Protein AF-A0A0K9PTR9-F1 (afdb_monomer_lite)

Organism: Zostera marina (NCBI:txid29655)

Structure (mmCIF, N/CA/C/O backbone):
data_AF-A0A0K9PTR9-F1
#
_entry.id   AF-A0A0K9PTR9-F1
#
loop_
_atom_site.group_PDB
_atom_site.id
_atom_site.type_symbol
_atom_site.label_atom_id
_atom_site.label_alt_id
_atom_site.label_comp_id
_atom_site.label_asym_id
_atom_site.label_entity_id
_atom_site.label_seq_id
_atom_site.pdbx_PDB_ins_code
_atom_site.Cartn_x
_atom_site.Cartn_y
_atom_site.Cartn_z
_atom_site.occupancy
_atom_site.B_iso_or_equiv
_atom_site.auth_seq_id
_atom_site.auth_comp_id
_atom_site.auth_asym_id
_atom_site.auth_atom_id
_atom_site.pdbx_PDB_model_num
ATOM 1 N N . MET A 1 1 ? -5.863 -10.872 11.807 1.00 71.38 1 MET A N 1
ATOM 2 C CA . MET A 1 1 ? -6.190 -10.616 10.390 1.00 71.38 1 MET A CA 1
ATOM 3 C C . MET A 1 1 ? -4.945 -10.933 9.572 1.00 71.38 1 MET A C 1
ATOM 5 O O . MET A 1 1 ? -3.878 -10.502 9.998 1.00 71.38 1 MET A O 1
ATOM 9 N N . PRO A 1 2 ? -5.023 -11.752 8.510 1.00 87.38 2 PRO A N 1
ATOM 10 C CA . PRO A 1 2 ? -3.870 -11.993 7.645 1.00 87.38 2 PRO A CA 1
ATOM 11 C C . PRO A 1 2 ? -3.460 -10.696 6.922 1.00 87.38 2 PRO A C 1
ATOM 13 O O . PRO A 1 2 ? -4.325 -9.863 6.654 1.00 87.38 2 PRO A O 1
ATOM 16 N N . PRO A 1 3 ? -2.165 -10.498 6.626 1.00 91.94 3 PRO A N 1
ATOM 17 C CA . PRO A 1 3 ? -1.704 -9.300 5.935 1.00 91.94 3 PRO A CA 1
ATOM 18 C C . PRO A 1 3 ? -2.151 -9.287 4.466 1.00 91.94 3 PRO A C 1
ATOM 20 O O . PRO A 1 3 ? -2.232 -10.332 3.817 1.00 91.94 3 PRO A O 1
ATOM 23 N N . TYR A 1 4 ? -2.382 -8.087 3.933 1.00 92.81 4 TYR A N 1
ATOM 24 C CA . TYR A 1 4 ? -2.535 -7.849 2.499 1.00 92.81 4 TYR A CA 1
ATOM 25 C C . TYR A 1 4 ? -1.165 -7.509 1.897 1.00 92.81 4 TYR A C 1
ATOM 27 O O . TYR A 1 4 ? -0.454 -6.657 2.426 1.00 92.81 4 TYR A O 1
ATOM 35 N N . PHE A 1 5 ? -0.799 -8.154 0.787 1.00 95.00 5 PHE A N 1
ATOM 36 C CA . PHE A 1 5 ? 0.459 -7.895 0.078 1.00 95.00 5 PHE A CA 1
ATOM 37 C C . PHE A 1 5 ? 0.211 -7.078 -1.192 1.00 95.00 5 PHE A C 1
ATOM 39 O O . PHE A 1 5 ? -0.666 -7.414 -1.990 1.00 95.00 5 PHE A O 1
ATOM 46 N N . LEU A 1 6 ? 1.005 -6.023 -1.394 1.00 93.44 6 LEU A N 1
ATOM 47 C CA . LEU A 1 6 ? 0.992 -5.209 -2.607 1.00 93.44 6 LEU A CA 1
ATOM 48 C C . LEU A 1 6 ? 2.094 -5.684 -3.559 1.00 93.44 6 LEU A C 1
ATOM 50 O O . LEU A 1 6 ? 3.267 -5.699 -3.195 1.00 93.44 6 LEU A O 1
ATOM 54 N N . TYR A 1 7 ? 1.718 -6.024 -4.790 1.00 95.06 7 TYR A N 1
ATOM 55 C CA . TYR A 1 7 ? 2.649 -6.395 -5.854 1.00 95.06 7 TYR A CA 1
ATOM 56 C C . TYR A 1 7 ? 2.540 -5.404 -7.006 1.00 95.06 7 TYR A C 1
ATOM 58 O O . TYR A 1 7 ? 1.439 -5.004 -7.387 1.00 95.06 7 TYR A O 1
ATOM 66 N N . VAL A 1 8 ? 3.681 -5.043 -7.588 1.00 94.56 8 VAL A N 1
ATOM 67 C CA . VAL A 1 8 ? 3.753 -4.193 -8.779 1.00 94.56 8 VAL A CA 1
ATOM 68 C C . VAL A 1 8 ? 4.324 -4.985 -9.947 1.00 94.56 8 VAL A C 1
ATOM 70 O O . VAL A 1 8 ? 5.218 -5.813 -9.782 1.00 94.56 8 VAL A O 1
ATOM 73 N N . LYS A 1 9 ? 3.798 -4.729 -11.144 1.00 96.69 9 LYS A N 1
ATOM 74 C CA . LYS A 1 9 ? 4.323 -5.254 -12.403 1.00 96.69 9 LYS A CA 1
ATOM 75 C C . LYS A 1 9 ? 4.452 -4.094 -13.377 1.00 96.69 9 LYS A C 1
ATOM 77 O O . LYS A 1 9 ? 3.497 -3.345 -13.562 1.00 96.69 9 LYS A O 1
ATOM 82 N N . ALA A 1 10 ? 5.618 -3.972 -13.993 1.00 96.94 10 ALA A N 1
ATOM 83 C CA . ALA A 1 10 ? 5.914 -2.959 -14.993 1.00 96.94 10 ALA A CA 1
ATOM 84 C C . ALA A 1 10 ? 6.878 -3.531 -16.037 1.00 96.94 10 ALA A C 1
ATOM 86 O O . ALA A 1 10 ? 7.628 -4.465 -15.749 1.00 96.94 10 ALA A O 1
ATOM 87 N N . GLU A 1 11 ? 6.855 -2.962 -17.237 1.00 97.69 11 GLU A N 1
ATOM 88 C CA . GLU A 1 11 ? 7.903 -3.154 -18.236 1.00 97.69 11 GLU A CA 1
ATOM 89 C C . GLU A 1 11 ? 8.959 -2.070 -18.025 1.00 97.69 11 GLU A C 1
ATOM 91 O O . GLU A 1 11 ? 8.628 -0.893 -17.887 1.00 97.69 11 GLU A O 1
ATOM 96 N N . LEU A 1 12 ? 10.224 -2.478 -17.945 1.00 97.94 12 LEU A N 1
ATOM 97 C CA . LEU A 1 12 ? 11.350 -1.593 -17.675 1.00 97.94 12 LEU A CA 1
ATOM 98 C C . LEU A 1 12 ? 12.355 -1.724 -18.814 1.00 97.94 12 LEU A C 1
ATOM 100 O O . LEU A 1 12 ? 12.811 -2.826 -19.113 1.00 97.94 12 LEU A O 1
ATOM 104 N N . GLU A 1 13 ? 12.728 -0.604 -19.423 1.00 98.25 13 GLU A N 1
ATOM 105 C CA . GLU A 1 13 ? 13.758 -0.557 -20.457 1.00 98.25 13 GLU A CA 1
ATOM 106 C C . GLU A 1 13 ? 14.987 0.166 -19.909 1.00 98.25 13 GLU A C 1
ATOM 108 O O . GLU A 1 13 ? 14.912 1.339 -19.551 1.00 98.25 13 GLU A O 1
ATOM 113 N N . ASN A 1 14 ? 16.115 -0.544 -19.810 1.00 97.31 14 ASN A N 1
ATOM 114 C CA . ASN A 1 14 ? 17.374 -0.031 -19.248 1.00 97.31 14 ASN A CA 1
ATOM 115 C C . ASN A 1 14 ? 17.237 0.571 -17.832 1.00 97.31 14 ASN A C 1
ATOM 117 O O . ASN A 1 14 ? 18.039 1.411 -17.425 1.00 97.31 14 ASN A O 1
ATOM 121 N N . LEU A 1 15 ? 16.232 0.126 -17.070 1.00 97.69 15 LEU A N 1
ATOM 122 C CA . LEU A 1 15 ? 15.965 0.541 -15.695 1.00 97.69 15 LEU A CA 1
ATOM 123 C C . LEU A 1 15 ? 15.975 -0.668 -14.753 1.00 97.69 15 LEU A C 1
ATOM 125 O O . LEU A 1 15 ? 15.613 -1.780 -15.128 1.00 97.69 15 LEU A O 1
ATOM 129 N N . THR A 1 16 ? 16.376 -0.430 -13.506 1.00 95.81 16 THR A N 1
ATOM 130 C CA . THR A 1 16 ? 16.367 -1.407 -12.408 1.00 95.81 16 THR A CA 1
ATOM 131 C C . THR A 1 16 ? 16.042 -0.700 -11.088 1.00 95.81 16 THR A C 1
ATOM 133 O O . THR A 1 16 ? 15.972 0.528 -11.057 1.00 95.81 16 THR A O 1
ATOM 136 N N . ASN A 1 17 ? 15.856 -1.457 -10.001 1.00 94.00 17 ASN A N 1
ATOM 137 C CA . ASN A 1 17 ? 15.598 -0.941 -8.651 1.00 94.00 17 ASN A CA 1
ATOM 138 C C . ASN A 1 17 ? 14.404 0.029 -8.590 1.00 94.00 17 ASN A C 1
ATOM 140 O O . ASN A 1 17 ? 14.493 1.085 -7.969 1.00 94.00 17 ASN A O 1
ATOM 144 N N . LEU A 1 18 ? 13.289 -0.319 -9.245 1.00 94.94 18 LEU A N 1
ATOM 145 C CA . LEU A 1 18 ? 12.045 0.436 -9.110 1.00 94.94 18 LEU A CA 1
ATOM 146 C C . LEU A 1 18 ? 11.499 0.259 -7.688 1.00 94.94 18 LEU A C 1
ATOM 148 O O . LEU A 1 18 ? 11.003 -0.809 -7.335 1.00 94.94 18 LEU A O 1
ATOM 152 N N . GLN A 1 19 ? 11.594 1.311 -6.887 1.00 94.94 19 GLN A N 1
ATOM 153 C CA . GLN A 1 19 ? 11.119 1.367 -5.508 1.00 94.94 19 GLN A CA 1
ATOM 154 C C . GLN A 1 19 ? 10.923 2.834 -5.090 1.00 94.94 19 GLN A C 1
ATOM 156 O O . GLN A 1 19 ? 11.415 3.730 -5.786 1.00 94.94 19 GLN A O 1
ATOM 161 N N . PRO A 1 20 ? 10.236 3.107 -3.967 1.00 94.69 20 PRO A N 1
ATOM 162 C CA . PRO A 1 20 ? 10.302 4.417 -3.324 1.00 94.69 20 PRO A CA 1
ATOM 163 C C . PRO A 1 20 ? 11.749 4.856 -3.062 1.00 94.69 20 PRO A C 1
ATOM 165 O O . PRO A 1 20 ? 12.637 4.016 -2.930 1.00 94.69 20 PRO A O 1
ATOM 168 N N . GLN A 1 21 ? 11.997 6.162 -2.946 1.00 90.81 21 GLN A N 1
ATOM 169 C CA . GLN A 1 21 ? 13.356 6.704 -2.822 1.00 90.81 21 GLN A CA 1
ATOM 170 C C . GLN A 1 21 ? 14.133 6.120 -1.623 1.00 90.81 21 GLN A C 1
ATOM 172 O O . GLN A 1 21 ? 15.320 5.829 -1.762 1.00 90.81 21 GLN A O 1
ATOM 177 N N . GLY A 1 22 ? 13.478 5.909 -0.477 1.00 91.50 22 GLY A N 1
ATOM 178 C CA . GLY A 1 22 ? 14.029 5.211 0.694 1.00 91.50 22 GLY A CA 1
ATOM 179 C C . GLY A 1 22 ? 13.696 3.713 0.784 1.00 91.50 22 GLY A C 1
ATOM 180 O O . GLY A 1 22 ? 13.860 3.125 1.849 1.00 91.50 22 GLY A O 1
ATOM 181 N N . GLY A 1 23 ? 13.213 3.089 -0.293 1.00 92.62 23 GLY A N 1
ATOM 182 C CA . GLY A 1 23 ? 12.716 1.709 -0.284 1.00 92.62 23 GLY A CA 1
ATOM 183 C C . GLY A 1 23 ? 11.345 1.564 0.389 1.00 92.62 23 GLY A C 1
ATOM 184 O O . GLY A 1 23 ? 10.647 2.544 0.633 1.00 92.62 23 GLY A O 1
ATOM 185 N N . CYS A 1 24 ? 10.917 0.334 0.684 1.00 89.75 24 CYS A N 1
ATOM 186 C CA . CYS A 1 24 ? 9.602 0.103 1.302 1.00 89.75 24 CYS A CA 1
ATOM 187 C C . CYS A 1 24 ? 9.475 0.672 2.724 1.00 89.75 24 CYS A C 1
ATOM 189 O O . CYS A 1 24 ? 8.355 0.907 3.171 1.00 89.75 24 CYS A O 1
ATOM 191 N N . ASP A 1 25 ? 10.606 0.930 3.384 1.00 92.38 25 ASP A N 1
ATOM 192 C CA . ASP A 1 25 ? 10.691 1.507 4.728 1.00 92.38 25 ASP A CA 1
ATOM 193 C C . ASP A 1 25 ? 10.803 3.045 4.710 1.00 92.38 25 ASP A C 1
ATOM 195 O O . ASP A 1 25 ? 11.020 3.667 5.752 1.00 92.38 25 ASP A O 1
ATOM 199 N N . ASP A 1 26 ? 10.661 3.677 3.538 1.00 95.31 26 ASP A N 1
ATOM 200 C CA . ASP A 1 26 ? 10.628 5.133 3.415 1.00 95.31 26 ASP A CA 1
ATOM 201 C C . ASP A 1 26 ? 9.442 5.703 4.203 1.00 95.31 26 ASP A C 1
ATOM 203 O O . ASP A 1 26 ? 8.274 5.567 3.826 1.00 95.31 26 ASP A O 1
ATOM 207 N N . THR A 1 27 ? 9.753 6.375 5.310 1.00 95.12 27 THR A N 1
ATOM 208 C CA . THR A 1 27 ? 8.747 6.904 6.229 1.00 95.12 27 THR A CA 1
ATOM 209 C C . THR A 1 27 ? 7.939 8.055 5.634 1.00 95.12 27 THR A C 1
ATOM 211 O O . THR A 1 27 ? 6.872 8.370 6.165 1.00 95.12 27 THR A O 1
ATOM 214 N N . GLY A 1 28 ? 8.410 8.676 4.550 1.00 95.75 28 GLY A N 1
ATOM 215 C CA . GLY A 1 28 ? 7.734 9.767 3.850 1.00 95.75 28 GLY A CA 1
ATOM 216 C C . GLY A 1 28 ? 6.975 9.335 2.594 1.00 95.75 28 GLY A C 1
ATOM 217 O O . GLY A 1 28 ? 6.271 10.158 2.003 1.00 95.75 28 GLY A O 1
ATOM 218 N N . PHE A 1 29 ? 7.087 8.074 2.165 1.00 96.44 29 PHE A N 1
ATOM 219 C CA . PHE A 1 29 ? 6.401 7.622 0.958 1.00 96.44 29 PHE A CA 1
ATOM 220 C C . PHE A 1 29 ? 4.883 7.538 1.166 1.00 96.44 29 PHE A C 1
ATOM 222 O O . PHE A 1 29 ? 4.388 6.992 2.151 1.00 96.44 29 PHE A O 1
ATOM 229 N N . SER A 1 30 ? 4.142 8.088 0.203 1.00 96.25 30 SER A N 1
ATOM 230 C CA . SER A 1 30 ? 2.681 8.153 0.216 1.00 96.25 30 SER A CA 1
ATOM 231 C C . SER A 1 30 ? 2.068 6.988 -0.551 1.00 96.25 30 SER A C 1
ATOM 233 O O . SER A 1 30 ? 2.106 6.952 -1.783 1.00 96.25 30 SER A O 1
ATOM 235 N N . TYR A 1 31 ? 1.445 6.059 0.171 1.00 95.62 31 TYR A N 1
ATOM 236 C CA . TYR A 1 31 ? 0.665 4.984 -0.426 1.00 95.62 31 TYR A CA 1
ATOM 237 C C . TYR A 1 31 ? -0.794 5.418 -0.595 1.00 95.62 31 TYR A C 1
ATOM 239 O O . TYR A 1 31 ? -1.487 5.677 0.384 1.00 95.62 31 TYR A O 1
ATOM 247 N N . ASN A 1 32 ? -1.283 5.475 -1.834 1.00 96.56 32 ASN A N 1
ATOM 248 C CA . ASN A 1 32 ? -2.671 5.835 -2.129 1.00 96.56 32 ASN A CA 1
ATOM 249 C C . ASN A 1 32 ? -3.506 4.579 -2.397 1.00 96.56 32 ASN A C 1
ATOM 251 O O . ASN A 1 32 ? -3.251 3.848 -3.355 1.00 96.56 32 ASN A O 1
ATOM 255 N N . PHE A 1 33 ? -4.518 4.335 -1.564 1.00 96.62 33 PHE A N 1
ATOM 256 C CA . PHE A 1 33 ? -5.380 3.156 -1.652 1.00 96.62 33 PHE A CA 1
ATOM 257 C C . PHE A 1 33 ? -6.856 3.523 -1.796 1.00 96.62 33 PHE A C 1
ATOM 259 O O . PHE A 1 33 ? -7.347 4.482 -1.199 1.00 96.62 33 PHE A O 1
ATOM 266 N N . LYS A 1 34 ? -7.602 2.687 -2.523 1.00 96.69 34 LYS A N 1
ATOM 267 C CA . LYS A 1 34 ? -9.049 2.558 -2.319 1.00 96.69 34 LYS A CA 1
ATOM 268 C C . LYS A 1 34 ? -9.289 1.436 -1.324 1.00 96.69 34 LYS A C 1
ATOM 270 O O . LYS A 1 34 ? -8.855 0.310 -1.558 1.00 96.69 34 LYS A O 1
ATOM 275 N N . LEU A 1 35 ? -9.960 1.748 -0.224 1.00 95.81 35 LEU A N 1
ATOM 276 C CA . LEU A 1 35 ? -10.162 0.811 0.877 1.00 95.81 35 LEU A CA 1
ATOM 277 C C . LEU A 1 35 ? -11.572 0.239 0.820 1.00 95.81 35 LEU A C 1
ATOM 279 O O . LEU A 1 35 ? -12.504 0.944 0.437 1.00 95.81 35 LEU A O 1
ATOM 283 N N . LYS A 1 36 ? -11.720 -1.027 1.212 1.00 95.38 36 LYS A N 1
ATOM 284 C CA . LYS A 1 36 ? -13.013 -1.695 1.369 1.00 95.38 36 LYS A CA 1
ATOM 285 C C . LYS A 1 36 ? -13.233 -2.026 2.841 1.00 95.38 36 LYS A C 1
ATOM 287 O O . LYS A 1 36 ? -12.409 -2.712 3.437 1.00 95.38 36 LYS A O 1
ATOM 292 N N . CYS A 1 37 ? -14.349 -1.580 3.410 1.00 94.31 37 CYS A N 1
ATOM 293 C CA . CYS A 1 37 ? -14.746 -1.962 4.760 1.00 94.31 37 CYS A CA 1
ATOM 294 C C . CYS A 1 37 ? -15.132 -3.446 4.789 1.00 94.31 37 CYS A C 1
ATOM 296 O O . CYS A 1 37 ? -16.019 -3.874 4.050 1.00 94.31 37 CYS A O 1
ATOM 298 N N . GLU A 1 38 ? -14.498 -4.237 5.653 1.00 92.56 38 GLU A N 1
ATOM 299 C CA . GLU A 1 38 ? -14.792 -5.673 5.755 1.00 92.56 38 GLU A CA 1
ATOM 300 C C . GLU A 1 38 ? -16.169 -5.958 6.373 1.00 92.56 38 GLU A C 1
ATOM 302 O O . GLU A 1 38 ? -16.759 -6.996 6.090 1.00 92.56 38 GLU A O 1
ATOM 307 N N . ASN A 1 39 ? -16.714 -5.029 7.166 1.00 94.31 39 ASN A N 1
ATOM 308 C CA . ASN A 1 39 ? -18.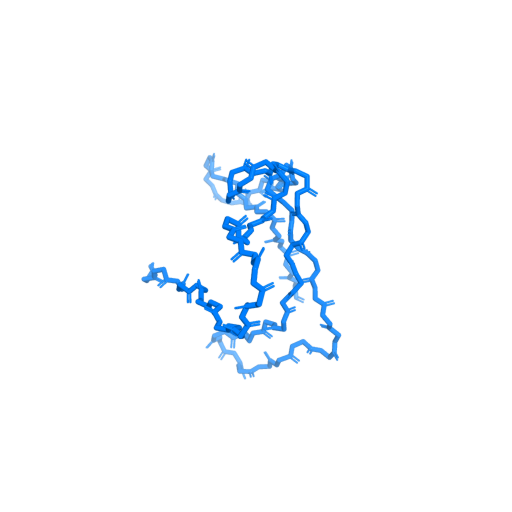008 -5.210 7.826 1.00 94.31 39 ASN A CA 1
ATOM 309 C C . ASN A 1 39 ? -19.202 -4.960 6.886 1.00 94.31 39 ASN A C 1
ATOM 311 O O . ASN A 1 39 ? -20.125 -5.766 6.835 1.00 94.31 39 ASN A O 1
ATOM 315 N N . CYS A 1 40 ? -19.208 -3.844 6.144 1.00 95.94 40 CYS A N 1
ATOM 316 C CA . CYS A 1 40 ? -20.337 -3.462 5.278 1.00 95.94 40 CYS A CA 1
ATOM 317 C C . CYS A 1 40 ? -20.041 -3.558 3.773 1.00 95.94 40 CYS A C 1
ATOM 319 O O . CYS A 1 40 ? -20.954 -3.434 2.959 1.00 95.94 40 CYS A O 1
ATOM 321 N N . GLY A 1 41 ? -18.783 -3.766 3.380 1.00 95.81 41 GLY A N 1
ATOM 322 C CA . GLY A 1 41 ? -18.372 -3.865 1.981 1.00 95.81 41 GLY A CA 1
ATOM 323 C C . GLY A 1 41 ? -18.248 -2.534 1.237 1.00 95.81 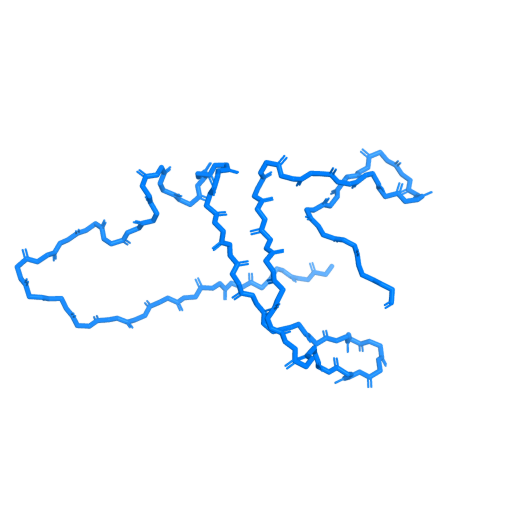41 GLY A C 1
ATOM 324 O O . GLY A 1 41 ? -17.906 -2.563 0.053 1.00 95.81 41 GLY A O 1
ATOM 325 N N . GLU A 1 42 ? -18.500 -1.395 1.889 1.00 96.81 42 GLU A N 1
ATOM 326 C CA . GLU A 1 42 ? -18.352 -0.070 1.278 1.00 96.81 42 GLU A CA 1
ATOM 327 C C . GLU A 1 42 ? -16.905 0.174 0.831 1.00 96.81 42 GLU A C 1
ATOM 329 O O . GLU A 1 42 ? -15.961 -0.171 1.543 1.00 96.81 42 GLU A O 1
ATOM 334 N N . VAL A 1 43 ? -16.741 0.770 -0.353 1.00 96.75 43 VAL A N 1
ATOM 335 C CA . VAL A 1 43 ? -15.440 1.145 -0.920 1.00 96.75 43 VAL A CA 1
ATOM 336 C C . VAL A 1 43 ? -15.305 2.663 -0.927 1.00 96.75 43 VAL A C 1
ATOM 338 O O . VAL A 1 43 ? -16.238 3.366 -1.323 1.00 96.75 43 VAL A O 1
ATOM 341 N N . THR A 1 44 ? -14.139 3.180 -0.536 1.00 95.94 44 THR A N 1
ATOM 342 C CA . THR A 1 44 ? -13.895 4.628 -0.509 1.00 95.94 44 THR A CA 1
ATOM 343 C C . THR A 1 44 ? -14.103 5.262 -1.892 1.00 95.94 44 THR A C 1
ATOM 345 O O . THR A 1 44 ? -13.609 4.780 -2.914 1.00 95.94 44 THR A O 1
ATOM 348 N N . LYS A 1 45 ? -14.833 6.389 -1.941 1.00 95.12 45 LYS A N 1
ATOM 349 C CA . LYS A 1 45 ? -15.123 7.110 -3.201 1.00 95.12 45 LYS A CA 1
ATOM 350 C C . LYS A 1 45 ? -13.876 7.740 -3.822 1.00 95.12 45 LYS A C 1
ATOM 352 O O . LYS A 1 45 ? -13.771 7.840 -5.042 1.00 95.12 45 LYS A O 1
ATOM 357 N N . LYS A 1 46 ? -12.956 8.192 -2.971 1.00 95.62 46 LYS A N 1
ATOM 358 C CA . LYS A 1 46 ? -11.655 8.753 -3.340 1.00 95.62 46 LYS A CA 1
ATOM 359 C C . LYS A 1 46 ? -10.549 7.880 -2.760 1.00 95.62 46 LYS A C 1
ATOM 361 O O . LYS A 1 46 ? -10.778 7.107 -1.826 1.00 95.62 46 LYS A O 1
ATOM 366 N N . GLU A 1 47 ? -9.369 8.001 -3.345 1.00 95.50 47 GLU A N 1
ATO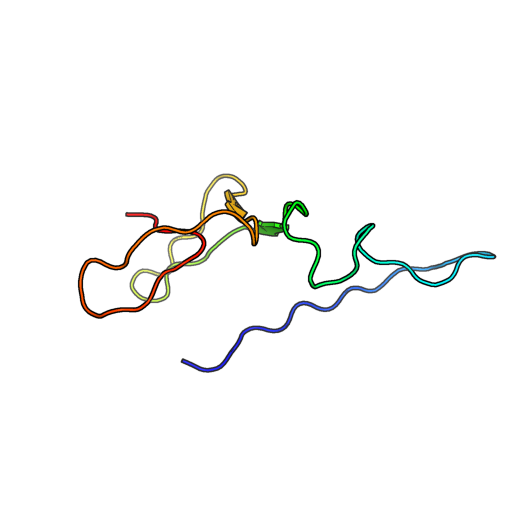M 367 C CA . GLU A 1 47 ? -8.162 7.413 -2.780 1.00 95.50 47 GLU A CA 1
ATOM 368 C C . GLU A 1 47 ? -7.875 8.036 -1.416 1.00 95.50 47 GLU A C 1
ATOM 370 O O . GLU A 1 47 ? -8.149 9.214 -1.176 1.0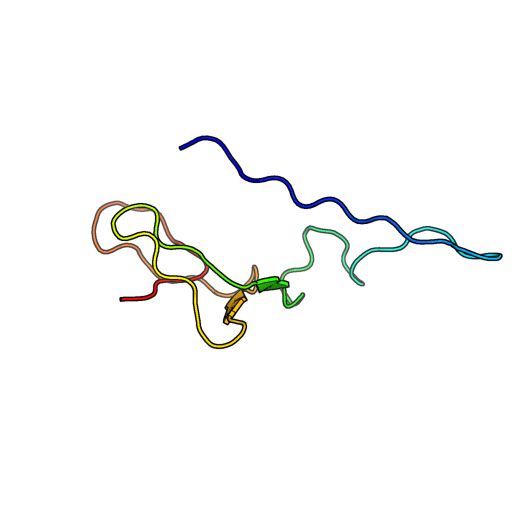0 95.50 47 GLU A O 1
ATOM 375 N N . THR A 1 48 ? -7.364 7.208 -0.517 1.00 95.75 48 THR A N 1
ATOM 376 C CA . THR A 1 48 ? -6.870 7.612 0.791 1.00 95.75 48 THR A CA 1
ATOM 377 C C . THR A 1 48 ? -5.365 7.420 0.810 1.00 95.75 48 THR A C 1
ATOM 379 O O . THR A 1 48 ? -4.881 6.351 0.442 1.00 95.75 48 THR A O 1
ATOM 382 N N . CYS A 1 49 ? -4.649 8.449 1.251 1.00 96.00 49 CYS A N 1
ATOM 383 C CA . CYS A 1 49 ? -3.211 8.394 1.456 1.00 96.00 49 CYS A CA 1
ATOM 384 C C . CYS A 1 49 ? -2.889 7.765 2.820 1.00 96.00 49 CYS A C 1
ATOM 386 O O . CYS A 1 49 ? -3.559 8.061 3.810 1.00 96.00 49 CYS A O 1
ATOM 388 N N . VAL A 1 50 ? -1.871 6.910 2.856 1.00 95.88 50 VAL A N 1
ATOM 389 C CA . VAL A 1 50 ? -1.287 6.314 4.059 1.00 95.88 50 VAL A CA 1
ATOM 390 C C . VAL A 1 50 ? 0.223 6.515 3.992 1.00 95.88 50 VAL A C 1
ATOM 392 O 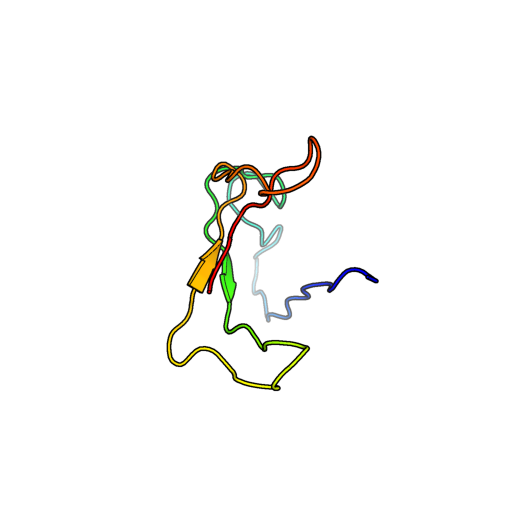O . VAL A 1 50 ? 0.848 6.166 2.987 1.00 95.88 50 VAL A O 1
ATOM 395 N N . ILE A 1 51 ? 0.810 7.062 5.055 1.00 96.44 51 ILE A N 1
ATOM 396 C CA . ILE A 1 51 ? 2.247 7.343 5.159 1.00 96.44 51 ILE A CA 1
ATOM 397 C C . ILE A 1 51 ? 2.790 6.660 6.420 1.00 96.44 51 ILE A C 1
ATOM 399 O O . ILE A 1 51 ? 2.184 6.739 7.484 1.00 96.44 51 ILE A O 1
ATOM 403 N N . LEU A 1 52 ? 3.946 5.999 6.321 1.00 95.19 52 LEU A N 1
ATOM 404 C CA . LEU A 1 52 ? 4.561 5.241 7.425 1.00 95.19 52 LEU A CA 1
ATOM 405 C C . LEU A 1 52 ? 4.909 6.109 8.649 1.00 95.19 52 LEU A C 1
ATOM 407 O O . LEU A 1 52 ? 4.828 5.637 9.782 1.00 95.19 52 LEU A O 1
ATOM 411 N N . SER A 1 53 ? 5.294 7.372 8.441 1.00 95.50 53 SER A N 1
ATOM 412 C CA . SER A 1 53 ? 5.559 8.320 9.535 1.00 95.50 53 SER A CA 1
ATOM 413 C C . SER A 1 53 ? 4.299 8.808 10.253 1.00 95.50 53 SER A C 1
ATOM 415 O O . SER A 1 53 ? 4.397 9.265 11.395 1.00 95.50 53 SER A O 1
ATOM 417 N N . GLU A 1 54 ? 3.122 8.710 9.632 1.00 95.88 54 GLU A N 1
ATOM 418 C CA . GLU A 1 54 ? 1.868 9.084 10.279 1.00 95.88 54 GLU A CA 1
ATOM 419 C C . GLU A 1 54 ? 1.448 7.976 11.241 1.00 95.88 54 GLU A C 1
ATOM 421 O O . GLU A 1 54 ? 1.394 6.803 10.881 1.00 95.88 54 GLU A O 1
ATOM 426 N N . THR A 1 55 ? 1.171 8.333 12.494 1.00 94.69 55 THR A N 1
ATOM 427 C CA . THR A 1 55 ? 0.711 7.381 13.509 1.00 94.69 55 THR A CA 1
ATOM 428 C C . THR A 1 55 ? -0.436 7.981 14.304 1.00 94.69 55 THR A C 1
ATOM 430 O O . THR A 1 55 ? -0.413 9.143 14.710 1.00 94.69 55 THR A O 1
ATOM 433 N N . VAL A 1 56 ? -1.464 7.170 14.524 1.00 93.19 56 VAL A N 1
ATOM 434 C CA . VAL A 1 56 ? -2.657 7.514 15.290 1.00 93.19 56 VAL A CA 1
ATOM 435 C C . VAL A 1 56 ? -2.826 6.455 16.380 1.00 93.19 56 VAL A C 1
ATOM 437 O O . VAL A 1 56 ? -2.814 5.258 16.070 1.00 93.19 56 VAL A O 1
ATOM 440 N N . PRO A 1 57 ? -2.963 6.846 17.659 1.00 92.56 57 PRO A N 1
ATOM 441 C CA . PRO A 1 57 ? -3.175 5.887 18.734 1.00 92.56 57 PRO A CA 1
ATOM 442 C C . PRO A 1 57 ? -4.531 5.196 18.569 1.00 92.56 57 PRO A C 1
ATOM 444 O O . PRO A 1 57 ? -5.544 5.850 18.298 1.00 92.56 57 PRO A O 1
ATOM 447 N N . LEU A 1 58 ? -4.567 3.877 18.760 1.00 89.31 58 LEU A N 1
ATOM 448 C CA . LEU A 1 58 ? -5.831 3.148 18.805 1.00 89.31 58 LEU A CA 1
ATOM 449 C C . LEU A 1 58 ? -6.569 3.456 20.114 1.00 89.31 58 LEU A C 1
ATOM 451 O O . LEU A 1 58 ? -5.963 3.648 21.166 1.00 89.31 58 LEU A O 1
ATOM 455 N N . SER A 1 59 ? -7.903 3.480 20.065 1.00 83.31 59 SER A N 1
ATOM 456 C CA . SER A 1 59 ? -8.749 3.746 21.241 1.00 83.31 59 SER A CA 1
ATOM 457 C C . SER A 1 59 ? -8.656 2.660 22.317 1.00 83.31 59 SER A C 1
ATOM 459 O O . SER A 1 59 ? -9.056 2.882 23.458 1.00 83.31 59 SER A O 1
ATOM 461 N N . THR A 1 60 ? -8.138 1.484 21.960 1.00 82.75 60 THR A N 1
ATOM 462 C CA . THR A 1 60 ? -7.945 0.346 22.857 1.00 82.75 60 THR A CA 1
ATOM 463 C C . THR A 1 60 ? -6.546 -0.234 22.645 1.00 82.75 60 THR A C 1
ATOM 465 O O . THR A 1 60 ? -6.165 -0.551 21.523 1.00 82.75 60 THR A O 1
ATOM 468 N N . GLY A 1 61 ? -5.770 -0.368 23.726 1.00 77.12 61 GLY A N 1
ATOM 469 C CA . GLY A 1 61 ? -4.429 -0.968 23.702 1.00 77.12 61 GLY A CA 1
ATOM 470 C C . GLY A 1 61 ? -3.263 0.028 23.616 1.00 77.12 61 GLY A C 1
ATOM 471 O O . GLY A 1 61 ? -3.433 1.231 23.785 1.00 77.12 61 GLY A O 1
ATOM 472 N N . ARG A 1 62 ? -2.047 -0.508 23.421 1.00 75.94 62 ARG A N 1
ATOM 473 C CA . ARG A 1 62 ? -0.787 0.255 23.253 1.00 75.94 62 ARG A CA 1
ATOM 474 C C . ARG A 1 62 ? -0.343 0.364 21.789 1.00 75.94 62 ARG A C 1
ATOM 476 O O . ARG A 1 62 ? 0.766 0.810 21.516 1.00 75.94 62 ARG A O 1
ATOM 483 N N . GLU A 1 63 ? -1.173 -0.103 20.869 1.00 85.69 63 GLU A N 1
ATOM 484 C CA . GLU A 1 63 ? -0.859 -0.158 19.447 1.00 85.69 63 GLU A CA 1
ATOM 485 C C . GLU A 1 63 ? -1.282 1.140 18.747 1.00 85.69 63 GLU A C 1
ATOM 487 O O . GLU A 1 63 ? -2.138 1.892 19.221 1.00 85.69 63 GLU A O 1
ATOM 492 N N . SER A 1 64 ? -0.652 1.411 17.610 1.00 92.25 64 SER A N 1
ATOM 493 C CA . SER A 1 64 ? -0.964 2.555 16.755 1.00 92.25 64 SER A CA 1
ATOM 494 C C . SER A 1 64 ? -1.232 2.071 15.337 1.00 92.25 64 SER A C 1
ATOM 496 O O . SER A 1 64 ? -0.798 0.984 14.955 1.00 92.25 64 SER A O 1
ATOM 498 N N . ALA A 1 65 ? -1.963 2.871 14.571 1.00 94.38 65 ALA A N 1
ATOM 499 C CA . ALA A 1 65 ? -2.212 2.636 13.156 1.00 94.38 65 ALA A CA 1
ATOM 500 C C . ALA A 1 65 ? -1.784 3.857 12.340 1.00 94.38 65 ALA A C 1
ATOM 502 O O . ALA A 1 65 ? -1.774 4.975 12.849 1.00 94.38 65 ALA A O 1
ATOM 503 N N . HIS A 1 66 ? -1.485 3.650 11.061 1.00 94.94 66 HIS A N 1
ATOM 504 C CA . HIS A 1 66 ? -1.122 4.737 10.143 1.00 94.94 66 HIS A CA 1
ATOM 505 C C . HIS A 1 66 ? -2.337 5.480 9.569 1.00 94.94 66 HIS A C 1
ATOM 507 O O . HIS A 1 66 ? -2.202 6.539 8.973 1.00 94.94 66 HIS A O 1
ATOM 513 N N . LEU A 1 67 ? -3.541 4.930 9.749 1.00 94.62 67 LEU A N 1
ATOM 514 C CA . LEU A 1 67 ? -4.797 5.516 9.296 1.00 94.62 67 LEU A CA 1
ATOM 515 C C . LEU A 1 67 ? -5.957 4.963 10.133 1.00 94.62 67 LEU A C 1
ATOM 517 O O . LEU A 1 67 ? -6.050 3.755 10.346 1.00 94.62 67 LEU A O 1
ATOM 521 N N . ILE A 1 68 ? -6.878 5.835 10.551 1.00 92.44 68 ILE A N 1
ATOM 522 C CA . ILE A 1 68 ? -8.170 5.455 11.138 1.00 92.44 68 ILE A CA 1
ATOM 523 C C . ILE A 1 68 ? -9.267 6.247 10.423 1.00 92.44 68 ILE A C 1
ATOM 525 O O . ILE A 1 68 ? -9.237 7.477 10.407 1.00 92.44 68 ILE A O 1
ATOM 529 N N . GLN A 1 69 ? -10.245 5.546 9.850 1.00 88.31 69 GLN A N 1
ATOM 530 C CA . GLN A 1 69 ? -11.428 6.131 9.211 1.00 88.31 69 GLN A CA 1
ATOM 531 C C . GLN A 1 69 ? -12.694 5.618 9.903 1.00 88.31 69 GLN A C 1
ATOM 533 O O . GLN A 1 69 ? -12.714 4.490 10.395 1.00 88.31 69 GLN A O 1
ATOM 538 N N . LYS A 1 70 ? -13.715 6.474 9.986 1.00 81.19 70 LYS A N 1
ATOM 539 C CA . LYS A 1 70 ? -15.023 6.161 10.576 1.00 81.19 70 LYS A CA 1
ATOM 540 C C . LYS A 1 70 ? -16.051 5.898 9.492 1.00 81.19 70 LYS A C 1
ATOM 542 O O . LYS A 1 70 ? -15.974 6.604 8.463 1.00 81.19 70 LYS A O 1
#

InterPro domains:
  IPR008584 CXXC motif containing zinc binding protein, eukaryotic [PF05907] (6-70)
  IPR008584 CXXC motif containing zinc binding protein, eukaryotic [PTHR12857] (4-70)

Foldseek 3Di:
DDDDDDDDDDDDDPDDDPAPPVGPPPQADWDWDFDADPPPRDTDPGTDTFGNVAWDDDPDDPDIDRDDDD

pLDDT: mean 93.19, std 5.21, range [71.38, 98.25]

Secondary structure (DSSP, 8-state):
-PPP--------SS----S-TT-TT-TT-EEEE--B-TTT--B-SS-EEEETT--EE-SSSS-EES----

Radius of gyration: 15.21 Å; chains: 1; bounding box: 38×22×44 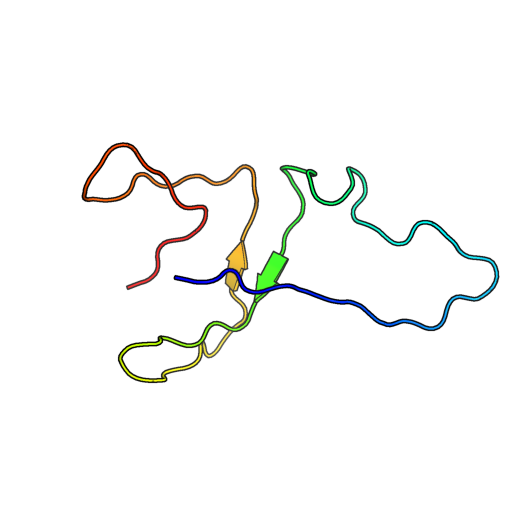Å

Sequence (70 aa):
MPPYFLYVKAELENLTNLQPQGGCDDTGFSYNFKLKCENCGEVTKKETCVILSETVPLSTGRESAHLIQK